Protein AF-A0A0Q0D3S9-F1 (afdb_monomer)

Nearest PDB structures (foldseek):
  1zun-assembly1_B  TM=1.005E+00  e=2.769E-10  Pseudomonas syringae pv. tomato str. DC3000
  4d61-assembly1_i  TM=8.511E-01  e=3.167E-03  Homo sapiens
  9bdp-assembly1_EF1A  TM=8.585E-01  e=7.517E-03  Saccharomyces cerevisiae
  8g5z-assembly1_EF  TM=7.962E-01  e=1.263E-02  Homo sapiens
  5lzx-assembly1_jj  TM=8.619E-01  e=5.985E-02  Homo sapiens

Radius of gyration: 22.18 Å; Cα contacts (8 Å, |Δi|>4): 186; chains: 1; bounding box: 51×44×51 Å

Mean predicted aligned error: 12.97 Å

Structure (mmCIF, N/CA/C/O backbone):
data_AF-A0A0Q0D3S9-F1
#
_entry.id   AF-A0A0Q0D3S9-F1
#
loop_
_atom_site.group_PDB
_atom_site.id
_atom_site.type_symbol
_atom_site.label_atom_id
_atom_site.label_alt_id
_atom_site.label_comp_id
_atom_site.label_asym_id
_atom_site.label_entity_id
_atom_site.label_seq_id
_atom_site.pdbx_PDB_ins_code
_atom_site.Cartn_x
_atom_site.Cartn_y
_atom_site.Cartn_z
_atom_site.occupancy
_atom_site.B_iso_or_equiv
_atom_site.auth_seq_id
_atom_site.auth_comp_id
_atom_site.auth_asym_id
_atom_site.auth_atom_id
_atom_site.pdbx_PDB_model_num
ATOM 1 N N . LYS A 1 1 ? -2.555 -12.631 4.892 1.00 90.19 1 LYS A N 1
ATOM 2 C CA . LYS A 1 1 ? -1.683 -12.422 3.707 1.00 90.19 1 LYS A CA 1
ATOM 3 C C . LYS A 1 1 ? -2.553 -11.840 2.611 1.00 90.19 1 LYS A C 1
ATOM 5 O O . LYS A 1 1 ? -3.673 -12.307 2.469 1.00 90.19 1 LYS A O 1
ATOM 10 N N . TYR A 1 2 ? -2.049 -10.857 1.882 1.00 97.31 2 TYR A N 1
ATOM 11 C CA . TYR A 1 2 ? -2.782 -10.133 0.845 1.00 97.31 2 TYR A CA 1
ATOM 12 C C . TYR A 1 2 ? -1.949 -10.088 -0.428 1.00 97.31 2 TYR A C 1
ATOM 14 O O . TYR A 1 2 ? -0.729 -10.233 -0.356 1.00 97.31 2 TYR A O 1
ATOM 22 N N . ASP A 1 3 ? -2.591 -9.851 -1.563 1.00 97.94 3 ASP A N 1
ATOM 23 C CA . ASP A 1 3 ? -1.885 -9.511 -2.789 1.00 97.94 3 ASP A CA 1
ATOM 24 C C . ASP A 1 3 ? -1.813 -7.989 -2.937 1.00 97.94 3 ASP A C 1
ATOM 26 O O . ASP A 1 3 ? -2.813 -7.282 -2.808 1.00 97.94 3 ASP A O 1
ATOM 30 N N . ILE A 1 4 ? -0.606 -7.471 -3.166 1.00 97.94 4 ILE A N 1
ATOM 31 C CA . ILE A 1 4 ? -0.345 -6.040 -3.316 1.00 97.94 4 ILE A CA 1
ATOM 32 C C . ILE A 1 4 ? -0.121 -5.749 -4.795 1.00 97.94 4 ILE A C 1
ATOM 34 O O . ILE A 1 4 ? 0.838 -6.232 -5.403 1.00 97.94 4 ILE A O 1
ATOM 38 N N . LYS A 1 5 ? -1.006 -4.940 -5.382 1.00 97.69 5 LYS A N 1
ATOM 39 C CA . LYS A 1 5 ? -0.921 -4.541 -6.791 1.00 97.69 5 LYS A CA 1
ATOM 40 C C . LYS A 1 5 ? -0.534 -3.070 -6.899 1.00 97.69 5 LYS A C 1
ATOM 42 O O . LYS A 1 5 ? -1.299 -2.194 -6.499 1.00 97.69 5 LYS A O 1
ATOM 47 N N . ARG A 1 6 ? 0.642 -2.807 -7.472 1.00 96.56 6 ARG A N 1
ATOM 48 C CA . ARG A 1 6 ? 1.228 -1.473 -7.682 1.00 96.56 6 ARG A CA 1
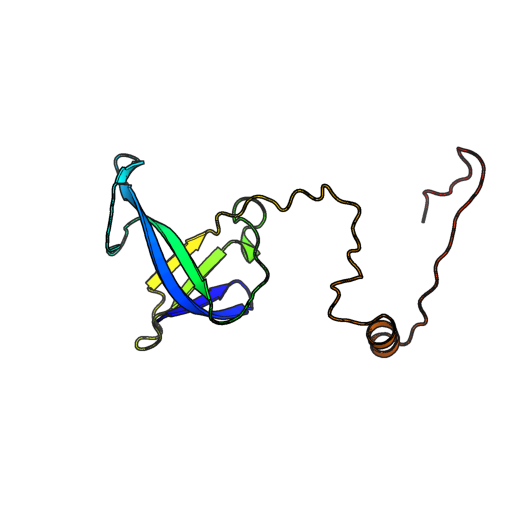ATOM 49 C C . ARG A 1 6 ? 1.528 -1.276 -9.161 1.00 96.56 6 ARG A C 1
ATOM 51 O O . ARG A 1 6 ? 2.446 -1.908 -9.686 1.00 96.56 6 ARG A O 1
ATOM 58 N N . ALA A 1 7 ? 0.821 -0.366 -9.828 1.00 94.12 7 ALA A N 1
ATOM 59 C CA . ALA A 1 7 ? 0.891 -0.191 -11.283 1.00 94.12 7 ALA A CA 1
ATOM 60 C C . ALA A 1 7 ? 0.777 -1.545 -12.026 1.00 94.12 7 ALA A C 1
ATOM 62 O O . ALA A 1 7 ? -0.287 -2.163 -12.018 1.00 94.12 7 ALA A O 1
ATOM 63 N N . THR A 1 8 ? 1.868 -2.031 -12.623 1.00 93.25 8 THR A N 1
ATOM 64 C CA . THR A 1 8 ? 1.952 -3.335 -13.305 1.00 93.25 8 THR A CA 1
ATOM 65 C C . THR A 1 8 ? 2.532 -4.461 -12.442 1.00 93.25 8 THR A C 1
ATOM 67 O O . THR A 1 8 ? 2.497 -5.617 -12.852 1.00 93.25 8 THR A O 1
ATOM 70 N N . SER A 1 9 ? 3.059 -4.161 -11.253 1.00 94.19 9 SER A N 1
ATOM 71 C CA . SER A 1 9 ? 3.623 -5.156 -10.337 1.00 94.19 9 SER A CA 1
ATOM 72 C C . SER A 1 9 ? 2.545 -5.755 -9.441 1.00 94.19 9 SER A C 1
ATOM 74 O O . SER A 1 9 ? 1.691 -5.041 -8.915 1.00 94.19 9 SER A O 1
ATOM 76 N N . TYR A 1 10 ? 2.622 -7.067 -9.243 1.00 96.88 10 TYR A N 1
ATOM 77 C CA . TYR A 1 10 ? 1.711 -7.842 -8.411 1.00 96.88 10 TYR A CA 1
ATOM 78 C C . TYR A 1 10 ? 2.538 -8.753 -7.508 1.00 96.88 10 TYR A C 1
ATOM 80 O O . TYR A 1 10 ? 3.205 -9.659 -8.004 1.00 96.88 10 TYR A O 1
ATOM 88 N N . VAL A 1 11 ? 2.560 -8.467 -6.207 1.00 97.56 11 VAL A N 1
ATOM 89 C CA . VAL A 1 11 ? 3.435 -9.158 -5.253 1.00 97.56 11 VAL A CA 1
ATOM 90 C C . VAL A 1 11 ? 2.659 -9.481 -3.975 1.00 97.56 11 VAL A C 1
ATOM 92 O O . VAL A 1 11 ? 2.053 -8.577 -3.394 1.00 97.56 11 VAL A O 1
ATOM 95 N N . PRO A 1 12 ? 2.675 -10.740 -3.506 1.00 97.69 12 PRO A N 1
ATOM 96 C CA . PRO A 1 12 ? 2.100 -11.091 -2.216 1.00 97.69 12 PRO A CA 1
ATOM 97 C C . PRO A 1 12 ? 2.811 -10.376 -1.064 1.00 97.69 12 PRO A C 1
ATOM 99 O O . PRO A 1 12 ? 4.017 -10.129 -1.101 1.00 97.69 12 PRO A O 1
ATOM 102 N N . GLY A 1 13 ? 2.067 -10.066 -0.010 1.00 96.88 13 GLY A N 1
ATOM 103 C CA . GLY A 1 13 ? 2.601 -9.372 1.151 1.00 96.88 13 GLY A CA 1
ATOM 104 C C . GLY A 1 13 ? 1.698 -9.427 2.378 1.00 96.88 13 GLY A C 1
ATOM 105 O O . GLY A 1 13 ? 0.681 -10.131 2.444 1.00 96.88 13 GLY A O 1
ATOM 106 N N . SER A 1 14 ? 2.093 -8.684 3.400 1.00 96.69 14 SER A N 1
ATOM 107 C CA . SER A 1 14 ? 1.345 -8.528 4.642 1.00 96.69 14 SER A CA 1
ATOM 108 C C . SER A 1 14 ? 1.523 -7.131 5.219 1.00 96.69 14 SER A C 1
ATOM 110 O O . SER A 1 14 ? 2.469 -6.409 4.907 1.00 96.69 14 SER A O 1
ATOM 112 N N . ILE A 1 15 ? 0.598 -6.751 6.095 1.00 95.81 15 ILE A N 1
ATOM 113 C CA . ILE A 1 15 ? 0.757 -5.561 6.922 1.00 95.81 15 ILE A CA 1
ATOM 114 C C . ILE A 1 15 ? 1.551 -5.984 8.154 1.00 95.81 15 ILE A C 1
ATOM 116 O O . ILE A 1 15 ? 1.085 -6.811 8.932 1.00 95.81 15 ILE A O 1
ATOM 120 N N . ALA A 1 16 ? 2.773 -5.474 8.282 1.00 95.00 16 ALA A N 1
ATOM 121 C CA . ALA A 1 16 ? 3.691 -5.839 9.355 1.00 95.00 16 ALA A CA 1
ATOM 122 C C . ALA A 1 16 ? 3.307 -5.171 10.679 1.00 95.00 16 ALA A C 1
ATOM 124 O O . ALA A 1 16 ? 3.371 -5.796 11.733 1.00 95.00 16 ALA A O 1
ATOM 125 N N . SER A 1 17 ? 2.908 -3.900 10.627 1.00 95.62 17 SER A N 1
ATOM 126 C CA . SER A 1 17 ? 2.407 -3.177 11.792 1.00 95.62 17 SER A CA 1
ATOM 127 C C . SER A 1 17 ? 1.585 -1.958 11.389 1.00 95.62 17 SER A C 1
ATOM 129 O O . SER A 1 17 ? 1.764 -1.396 10.304 1.00 95.62 17 SER A O 1
ATOM 131 N N . ILE A 1 18 ? 0.711 -1.524 12.292 1.00 96.88 18 ILE A N 1
ATOM 132 C CA . ILE A 1 18 ? 0.021 -0.237 12.215 1.00 96.88 18 ILE A CA 1
ATOM 133 C C . ILE A 1 18 ? 0.786 0.725 13.124 1.00 96.88 18 ILE A C 1
ATOM 135 O O . ILE A 1 18 ? 1.050 0.415 14.281 1.00 96.88 18 ILE A O 1
ATOM 139 N N . THR A 1 19 ? 1.217 1.857 12.574 1.00 95.75 19 THR A N 1
ATOM 140 C CA . THR A 1 19 ? 1.918 2.908 13.328 1.00 95.75 19 THR A CA 1
ATOM 141 C C . THR A 1 19 ? 0.914 3.724 14.131 1.00 95.75 19 THR A C 1
ATOM 143 O O . THR A 1 19 ? 1.077 3.892 15.332 1.00 95.75 19 THR A O 1
ATOM 146 N N . HIS A 1 20 ? -0.138 4.190 13.461 1.00 96.62 20 HIS A N 1
ATOM 147 C CA . HIS A 1 20 ? -1.282 4.864 14.063 1.00 96.62 20 HIS A CA 1
ATOM 148 C C . HIS A 1 20 ? -2.474 4.785 13.103 1.00 96.62 20 HIS A C 1
ATOM 150 O O . HIS A 1 20 ? -2.308 4.582 11.894 1.00 96.62 20 HIS A O 1
ATOM 156 N N . ARG A 1 21 ? -3.668 4.991 13.644 1.00 97.38 21 ARG A N 1
ATOM 157 C CA . ARG A 1 21 ? -4.892 5.313 12.911 1.00 97.38 21 ARG A CA 1
ATOM 158 C C . ARG A 1 21 ? -5.097 6.825 12.953 1.00 97.38 21 ARG A C 1
ATOM 160 O O . ARG A 1 21 ? -4.746 7.451 13.947 1.00 97.38 21 ARG A O 1
ATOM 167 N N . VAL A 1 22 ? -5.649 7.384 11.887 1.00 96.75 22 VAL A N 1
ATOM 168 C CA . VAL A 1 22 ? -6.038 8.792 11.803 1.00 96.75 22 VAL A CA 1
ATOM 169 C C . VAL A 1 22 ? -7.557 8.858 11.878 1.00 96.75 22 VAL A C 1
ATOM 171 O O . VAL A 1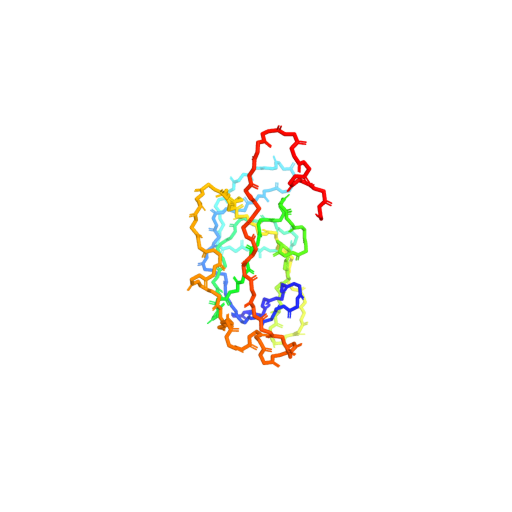 22 ? -8.239 8.206 11.082 1.00 96.75 22 VAL A O 1
ATOM 174 N N . ASP A 1 23 ? -8.091 9.612 12.836 1.00 94.19 23 ASP A N 1
ATOM 175 C CA . ASP A 1 23 ? -9.524 9.893 12.881 1.00 94.19 23 ASP A CA 1
ATOM 176 C C . ASP A 1 23 ? -9.900 10.829 11.725 1.00 94.19 23 ASP A C 1
ATOM 178 O O . ASP A 1 23 ? -9.299 11.883 11.534 1.00 94.19 23 ASP A O 1
ATOM 182 N N . VAL A 1 24 ? -10.885 10.440 10.921 1.00 93.06 24 VAL A N 1
ATOM 183 C CA . VAL A 1 24 ? -11.259 11.185 9.710 1.00 93.06 24 VAL A CA 1
ATOM 184 C C . VAL A 1 24 ? -11.978 12.501 9.999 1.00 93.06 24 VAL A C 1
ATOM 186 O O . VAL A 1 24 ? -11.983 13.385 9.147 1.00 93.06 24 VAL A O 1
ATOM 189 N N . ASN A 1 25 ? -12.579 12.639 11.182 1.00 94.38 25 ASN A N 1
ATOM 190 C CA . ASN A 1 25 ? -13.321 13.830 11.579 1.00 94.38 25 ASN A CA 1
ATOM 191 C C . ASN A 1 25 ? -12.419 14.831 12.301 1.00 94.38 25 ASN A C 1
ATOM 193 O O . ASN A 1 25 ? -12.584 16.035 12.119 1.00 94.38 25 ASN A O 1
ATOM 197 N N . THR A 1 26 ? -11.480 14.344 13.121 1.00 94.81 26 THR A N 1
ATOM 198 C CA . THR A 1 26 ? -10.608 15.207 13.939 1.00 94.81 26 THR A CA 1
ATOM 199 C C . THR A 1 26 ? -9.188 15.347 13.397 1.00 94.81 26 THR A C 1
ATOM 201 O O . THR A 1 26 ? -8.490 16.282 13.778 1.00 94.81 26 THR A O 1
ATOM 204 N N . LEU A 1 27 ? -8.763 14.463 12.486 1.00 93.69 27 LEU A N 1
ATOM 205 C CA . LEU A 1 27 ? -7.390 14.339 11.973 1.00 93.69 27 LEU A CA 1
ATOM 206 C C . LEU A 1 27 ? -6.345 13.971 13.039 1.00 93.69 27 LEU A C 1
ATOM 208 O O . LEU A 1 27 ? -5.144 14.070 12.789 1.00 93.69 27 LEU A O 1
ATOM 212 N N . GLU A 1 28 ? -6.784 13.521 14.214 1.00 95.69 28 GLU A N 1
ATOM 213 C CA . GLU A 1 28 ? -5.893 13.119 15.299 1.00 95.69 28 GLU A CA 1
ATOM 214 C C . GLU A 1 28 ? -5.334 11.707 15.081 1.00 95.69 28 GLU A C 1
ATOM 216 O O . GLU A 1 28 ? -6.019 10.802 14.593 1.00 95.69 28 GLU A O 1
ATOM 221 N N . GLU A 1 29 ? -4.073 11.513 15.474 1.00 96.50 29 GLU A N 1
ATOM 222 C CA . GLU A 1 29 ? -3.410 10.210 15.448 1.00 96.50 29 GLU A CA 1
ATOM 223 C C . GLU A 1 29 ? -3.668 9.445 16.752 1.00 96.50 29 GLU A C 1
ATOM 225 O O . GLU A 1 29 ? -3.486 9.971 17.850 1.00 96.50 29 GLU A O 1
ATOM 230 N N . GLY A 1 30 ? -4.026 8.167 16.638 1.00 94.31 30 GLY A N 1
ATOM 231 C CA . GLY A 1 30 ? -4.214 7.277 17.781 1.00 94.31 30 GLY A CA 1
ATOM 232 C C . GLY A 1 30 ? -3.604 5.891 17.561 1.00 94.31 30 GLY A C 1
ATOM 233 O O . GLY A 1 30 ? -3.488 5.433 16.419 1.00 94.31 30 GLY A O 1
ATOM 234 N N . PRO A 1 31 ? -3.214 5.181 18.635 1.00 95.62 31 PRO A N 1
ATOM 235 C CA . PRO A 1 31 ? -2.753 3.804 18.521 1.00 95.62 31 PRO A CA 1
ATOM 236 C C . PRO A 1 31 ? -3.890 2.904 18.022 1.00 95.62 31 PRO A C 1
ATOM 238 O O . PRO A 1 31 ? -5.046 3.063 18.412 1.00 95.62 31 PRO A O 1
ATOM 241 N N . ALA A 1 32 ? -3.560 1.936 17.169 1.00 93.38 32 ALA A N 1
ATOM 242 C CA . ALA A 1 32 ? -4.525 0.972 16.658 1.00 93.38 32 ALA A CA 1
ATOM 243 C C . ALA A 1 32 ? -3.861 -0.378 16.377 1.00 93.38 32 ALA A C 1
ATOM 245 O O . ALA A 1 32 ? -2.734 -0.441 15.887 1.00 93.38 32 ALA A O 1
ATOM 246 N N . SER A 1 33 ? -4.581 -1.458 16.673 1.00 92.19 33 SER A N 1
ATOM 247 C CA . SER A 1 33 ? -4.189 -2.838 16.359 1.00 92.19 33 SER A CA 1
ATOM 248 C C . SER A 1 33 ? -4.902 -3.395 15.123 1.00 92.19 33 SER A C 1
ATOM 250 O O . SER A 1 33 ? -4.498 -4.430 14.597 1.00 92.19 33 SER A O 1
ATOM 252 N N . SER A 1 34 ? -5.939 -2.709 14.635 1.00 92.62 34 SER A N 1
ATOM 253 C CA . SER A 1 34 ? -6.673 -3.046 13.413 1.00 92.62 34 SER A CA 1
ATOM 254 C C . SER A 1 34 ? -7.191 -1.776 12.735 1.00 92.62 34 SER A C 1
ATOM 256 O O . SER A 1 34 ? -7.272 -0.734 13.385 1.00 92.62 34 SER A O 1
ATOM 258 N N . LEU A 1 35 ? -7.517 -1.875 11.445 1.00 94.75 35 LEU A N 1
ATOM 259 C CA . LEU A 1 35 ? -8.243 -0.847 10.699 1.00 94.75 35 LEU A CA 1
ATOM 260 C C . LEU A 1 35 ? -9.556 -1.446 10.189 1.00 94.75 35 LEU A C 1
ATOM 262 O O . LEU A 1 35 ? -9.548 -2.516 9.577 1.00 94.75 35 LEU A O 1
ATOM 266 N N . GLN A 1 36 ? -10.662 -0.767 10.466 1.00 93.94 36 GLN A N 1
ATOM 267 C CA . GLN A 1 36 ? -12.007 -1.113 10.018 1.00 93.94 36 GLN A CA 1
ATOM 268 C C . GLN A 1 36 ? -12.328 -0.456 8.670 1.00 93.94 36 GLN A C 1
ATOM 270 O O . GLN A 1 36 ? -11.552 0.33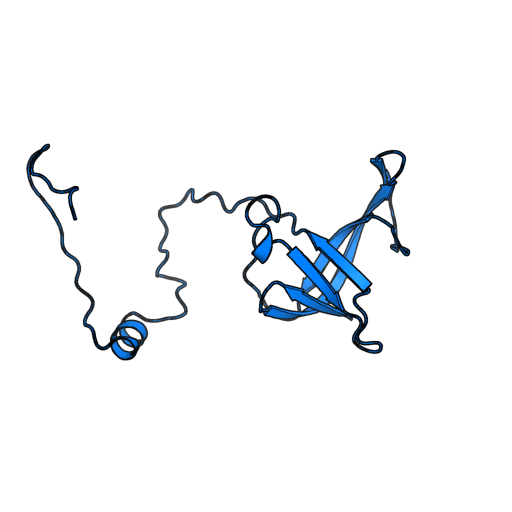2 8.121 1.00 93.94 36 GLN A O 1
ATOM 275 N N . LEU A 1 37 ? -13.500 -0.785 8.121 1.00 91.06 37 LEU A N 1
ATOM 276 C CA . LEU A 1 37 ? -13.990 -0.169 6.893 1.00 91.06 37 LEU A CA 1
ATOM 277 C C . LEU A 1 37 ? -14.027 1.361 7.036 1.00 91.06 37 LEU A C 1
ATOM 279 O O . LEU A 1 37 ? -14.549 1.883 8.018 1.00 91.06 37 LEU A O 1
ATOM 283 N N . ASN A 1 38 ? -13.514 2.058 6.021 1.00 91.75 38 ASN A N 1
ATOM 284 C CA . ASN A 1 38 ? -13.396 3.521 5.961 1.00 91.75 38 ASN A CA 1
ATOM 285 C C . ASN A 1 38 ? -12.424 4.154 6.973 1.00 91.75 38 ASN A C 1
ATOM 287 O O . ASN A 1 38 ? -12.383 5.378 7.076 1.00 91.75 38 ASN A O 1
ATOM 291 N N . GLU A 1 39 ? -11.615 3.369 7.688 1.00 94.88 39 GLU A N 1
ATOM 292 C CA . GLU A 1 39 ? -10.554 3.924 8.527 1.00 94.88 39 GLU A CA 1
ATOM 293 C C . GLU A 1 39 ? -9.278 4.189 7.727 1.00 94.88 39 GLU A C 1
ATOM 295 O O . GLU A 1 39 ? -8.914 3.453 6.807 1.00 94.88 39 GLU A O 1
ATOM 300 N N . ILE A 1 40 ? -8.566 5.246 8.114 1.00 96.62 40 ILE A N 1
ATOM 301 C CA . ILE A 1 40 ? -7.275 5.614 7.540 1.00 96.62 40 ILE A CA 1
ATOM 302 C C . ILE A 1 40 ? -6.204 5.376 8.600 1.00 96.62 40 ILE A C 1
ATOM 304 O O . ILE A 1 40 ? -6.391 5.663 9.779 1.00 96.62 40 ILE A O 1
ATOM 308 N N . GLY A 1 41 ? -5.052 4.852 8.194 1.00 96.69 41 GLY A N 1
ATOM 309 C CA . GLY A 1 41 ? -3.937 4.659 9.107 1.00 96.69 41 GLY A CA 1
ATOM 310 C C . GLY A 1 41 ? -2.607 4.556 8.389 1.00 96.69 41 GLY A C 1
ATOM 311 O O . GLY A 1 41 ? -2.527 4.205 7.209 1.00 96.69 41 GLY A O 1
ATOM 312 N N . ARG A 1 42 ? -1.539 4.853 9.125 1.00 97.06 42 ARG A N 1
ATOM 313 C CA . ARG A 1 42 ? -0.172 4.676 8.654 1.00 97.06 42 ARG A CA 1
ATOM 314 C C . ARG A 1 42 ? 0.295 3.279 9.012 1.00 97.06 42 ARG A C 1
ATOM 316 O O . ARG A 1 42 ? 0.328 2.910 10.184 1.00 97.06 42 ARG A O 1
ATOM 323 N N . VAL A 1 43 ? 0.712 2.513 8.012 1.00 96.94 43 VAL A N 1
ATOM 324 C CA . VAL A 1 43 ? 1.103 1.111 8.188 1.00 96.94 43 VAL A CA 1
ATOM 325 C C . VAL A 1 43 ? 2.483 0.829 7.608 1.00 96.94 43 VAL A C 1
ATOM 327 O O . VAL A 1 43 ? 2.952 1.526 6.708 1.00 96.94 43 VAL A O 1
ATOM 330 N N . LYS A 1 44 ? 3.134 -0.219 8.114 1.00 95.75 44 LYS A N 1
ATOM 331 C CA . LYS A 1 44 ? 4.297 -0.836 7.474 1.00 95.75 44 LYS A CA 1
ATOM 332 C C . LYS A 1 44 ? 3.831 -2.038 6.668 1.00 95.75 44 LYS A C 1
ATOM 334 O O . LYS A 1 44 ? 3.194 -2.936 7.213 1.00 95.75 44 LYS A O 1
ATOM 339 N N . VAL A 1 45 ? 4.171 -2.060 5.386 1.00 95.75 45 VAL A N 1
ATOM 340 C CA . VAL A 1 45 ? 3.872 -3.173 4.478 1.00 95.75 45 VAL A CA 1
ATOM 341 C C . VAL A 1 45 ? 5.144 -3.988 4.275 1.00 95.75 45 VAL A C 1
ATOM 343 O O . VAL A 1 45 ? 6.211 -3.417 4.061 1.00 95.75 45 VAL A O 1
ATOM 346 N N . SER A 1 46 ? 5.023 -5.309 4.348 1.00 96.06 46 SER A N 1
ATOM 347 C CA . SER A 1 46 ? 6.072 -6.257 3.982 1.00 96.06 46 SER A CA 1
ATOM 348 C C . SER A 1 46 ? 5.672 -6.973 2.698 1.00 96.06 46 SER A C 1
ATOM 350 O O . SER A 1 46 ? 4.522 -7.398 2.565 1.00 96.06 46 SER A O 1
ATOM 352 N N . LEU A 1 47 ? 6.607 -7.099 1.761 1.00 96.69 47 LEU A N 1
ATOM 353 C CA . LEU A 1 47 ? 6.404 -7.754 0.471 1.00 96.69 47 LEU A CA 1
ATOM 354 C C . LEU A 1 47 ? 7.310 -8.977 0.368 1.00 96.69 47 LEU A C 1
ATOM 356 O O . LEU A 1 47 ? 8.439 -8.956 0.854 1.00 96.69 47 LEU A O 1
ATOM 360 N N . ASP A 1 48 ? 6.826 -10.015 -0.304 1.00 96.00 48 ASP A N 1
ATOM 361 C CA . ASP A 1 48 ? 7.556 -11.277 -0.459 1.00 96.00 48 ASP A CA 1
ATOM 362 C C . ASP A 1 48 ? 8.681 -11.186 -1.504 1.00 96.00 48 ASP A C 1
ATOM 364 O O . ASP A 1 48 ? 9.573 -12.030 -1.534 1.00 96.00 48 ASP A O 1
ATOM 368 N N . ALA A 1 49 ? 8.651 -10.155 -2.352 1.00 92.25 49 ALA A N 1
ATOM 369 C CA . ALA A 1 49 ? 9.682 -9.855 -3.336 1.00 92.25 49 ALA A CA 1
ATOM 370 C C . ALA A 1 49 ? 9.949 -8.340 -3.398 1.00 92.25 49 ALA A C 1
ATOM 372 O O . ALA A 1 49 ? 9.025 -7.542 -3.192 1.00 92.25 49 ALA A O 1
ATOM 373 N N . PRO A 1 50 ? 11.192 -7.921 -3.697 1.00 90.62 50 PRO A N 1
ATOM 374 C CA . PRO A 1 50 ? 11.524 -6.511 -3.839 1.00 90.62 50 PRO A CA 1
ATOM 375 C C . PRO A 1 50 ? 10.835 -5.904 -5.066 1.00 90.62 50 PRO A C 1
ATOM 377 O O . PRO A 1 50 ? 10.778 -6.512 -6.136 1.00 90.62 50 PRO A O 1
ATOM 380 N N . ILE A 1 51 ? 10.351 -4.670 -4.922 1.00 90.69 51 ILE A N 1
ATOM 381 C CA . ILE A 1 51 ? 9.799 -3.874 -6.021 1.00 90.69 51 ILE A CA 1
ATOM 382 C C . ILE A 1 51 ? 10.364 -2.454 -5.972 1.00 90.69 51 ILE A C 1
A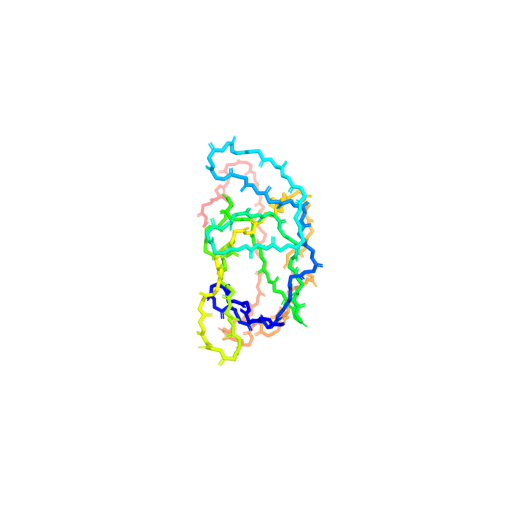TOM 384 O O . ILE A 1 51 ? 10.580 -1.907 -4.892 1.00 90.69 51 ILE A O 1
ATOM 388 N N . ALA A 1 52 ? 10.544 -1.828 -7.136 1.00 90.38 52 ALA A N 1
ATOM 389 C CA . ALA A 1 52 ? 10.783 -0.388 -7.202 1.00 90.38 52 ALA A CA 1
ATOM 390 C C . ALA A 1 52 ? 9.563 0.370 -6.648 1.00 90.38 52 ALA A C 1
ATOM 392 O O . ALA A 1 52 ? 8.418 -0.026 -6.897 1.00 90.38 52 ALA A O 1
ATOM 393 N N . LEU A 1 53 ? 9.792 1.442 -5.897 1.00 89.69 53 LEU A N 1
ATOM 394 C CA . LEU A 1 53 ? 8.733 2.255 -5.309 1.00 89.69 53 LEU A CA 1
ATOM 395 C C . LEU A 1 53 ? 9.138 3.721 -5.276 1.00 89.69 53 LEU A C 1
ATOM 397 O O . LEU A 1 53 ? 10.312 4.041 -5.108 1.00 89.69 53 LEU A O 1
ATOM 401 N N . ASP A 1 54 ? 8.134 4.580 -5.374 1.00 92.12 54 ASP A N 1
ATOM 402 C CA . ASP A 1 54 ? 8.258 6.020 -5.205 1.00 92.12 54 ASP A CA 1
ATOM 403 C C . ASP A 1 54 ? 7.301 6.478 -4.105 1.00 92.12 54 ASP A C 1
ATOM 405 O O . ASP A 1 54 ? 6.301 5.818 -3.812 1.00 92.12 54 ASP A O 1
ATOM 409 N N . GLY A 1 55 ? 7.578 7.634 -3.505 1.00 95.06 55 GLY A N 1
ATOM 410 C CA . GLY A 1 55 ? 6.586 8.303 -2.671 1.00 95.06 55 GLY A CA 1
ATOM 411 C C . GLY A 1 55 ? 5.413 8.770 -3.534 1.00 95.06 55 GLY A C 1
ATOM 412 O O . GLY A 1 55 ? 5.626 9.331 -4.607 1.00 95.06 55 GLY A O 1
ATOM 413 N N . TYR A 1 56 ? 4.178 8.595 -3.064 1.00 95.69 56 TYR A N 1
ATOM 414 C CA . TYR A 1 56 ? 2.974 9.025 -3.790 1.00 95.69 56 TYR A CA 1
ATOM 415 C C . TYR A 1 56 ? 2.975 10.526 -4.113 1.00 95.69 56 TYR A C 1
ATOM 417 O O . TYR A 1 56 ? 2.503 10.942 -5.170 1.00 95.69 56 TYR A O 1
ATOM 425 N N . SER A 1 57 ? 3.553 11.339 -3.224 1.00 93.75 57 SER A N 1
ATOM 426 C CA . SER A 1 57 ? 3.743 12.775 -3.444 1.00 93.75 57 SER A CA 1
ATOM 427 C C . SER A 1 57 ? 4.697 13.088 -4.602 1.00 93.75 57 SER A C 1
ATOM 429 O O . SER A 1 57 ? 4.562 14.142 -5.216 1.00 93.75 57 SER A O 1
ATOM 431 N N . SER A 1 58 ? 5.638 12.191 -4.911 1.00 91.94 58 SER A N 1
ATOM 432 C CA . SER A 1 58 ? 6.595 12.328 -6.015 1.00 91.94 58 SER A CA 1
ATOM 433 C C . SER A 1 58 ? 6.064 11.729 -7.318 1.00 91.94 58 SER A C 1
ATOM 435 O O . SER A 1 58 ? 6.194 12.347 -8.370 1.00 91.94 58 SER A O 1
ATOM 437 N N . ASN A 1 59 ? 5.444 10.546 -7.266 1.00 93.50 59 ASN A N 1
ATOM 438 C CA . ASN A 1 59 ? 4.833 9.902 -8.424 1.00 93.50 59 ASN A CA 1
ATOM 439 C C . ASN A 1 59 ? 3.536 9.191 -8.023 1.00 93.50 59 ASN A C 1
ATOM 441 O O . ASN A 1 59 ? 3.542 8.199 -7.294 1.00 93.50 59 ASN A O 1
ATOM 445 N N . ARG A 1 60 ? 2.407 9.681 -8.546 1.00 94.44 60 ARG A N 1
ATOM 446 C CA . ARG A 1 60 ? 1.079 9.141 -8.219 1.00 94.44 60 ARG A CA 1
ATOM 447 C C . ARG A 1 60 ? 0.870 7.711 -8.714 1.00 94.44 60 ARG A C 1
ATOM 449 O O . ARG A 1 60 ? 0.129 6.966 -8.085 1.00 94.44 60 ARG A O 1
ATOM 456 N N . THR A 1 61 ? 1.503 7.320 -9.818 1.00 93.06 61 THR A N 1
ATOM 457 C CA . THR A 1 61 ? 1.309 5.996 -10.426 1.00 93.06 61 THR A CA 1
ATOM 458 C C . THR A 1 61 ? 2.096 4.926 -9.679 1.00 93.06 61 THR A C 1
ATOM 460 O O . THR A 1 61 ? 1.547 3.890 -9.313 1.00 93.06 61 THR A O 1
ATOM 463 N N . THR A 1 62 ? 3.386 5.159 -9.441 1.00 94.06 62 THR A N 1
ATOM 464 C CA . THR A 1 62 ? 4.273 4.189 -8.778 1.00 94.06 62 THR A CA 1
ATOM 465 C C . THR A 1 62 ? 4.247 4.290 -7.253 1.00 94.06 62 THR A C 1
ATOM 467 O O . THR A 1 62 ? 4.674 3.356 -6.575 1.00 94.06 62 THR A O 1
ATOM 470 N N . GLY A 1 63 ? 3.693 5.374 -6.707 1.00 95.88 63 GLY A N 1
ATOM 471 C CA . GLY A 1 63 ? 3.441 5.535 -5.280 1.00 95.88 63 GLY A CA 1
ATOM 472 C C . GLY A 1 63 ? 2.043 5.114 -4.821 1.00 95.88 63 GLY A C 1
ATOM 473 O O . GLY A 1 63 ? 1.759 5.218 -3.632 1.00 95.88 63 GLY A O 1
ATOM 474 N N . ALA A 1 64 ? 1.162 4.654 -5.714 1.00 97.44 64 ALA A N 1
ATOM 475 C CA . ALA A 1 64 ? -0.160 4.132 -5.358 1.00 97.44 64 ALA A CA 1
ATOM 476 C C . ALA A 1 64 ? -0.226 2.611 -5.502 1.00 97.44 64 ALA A C 1
ATOM 478 O O . ALA A 1 64 ? 0.329 2.031 -6.437 1.00 97.44 64 ALA A O 1
ATOM 479 N N . PHE A 1 65 ? -0.959 1.956 -4.608 1.00 97.81 65 PHE A N 1
ATOM 480 C CA . PHE A 1 65 ? -1.237 0.527 -4.700 1.00 97.81 65 PHE A CA 1
ATOM 481 C C . PHE A 1 65 ? -2.618 0.191 -4.144 1.00 97.81 65 PHE A C 1
ATOM 483 O O . PHE A 1 65 ? -3.225 0.975 -3.416 1.00 97.81 65 PHE A O 1
ATOM 490 N N . ILE A 1 66 ? -3.095 -1.005 -4.469 1.00 97.81 66 ILE A N 1
ATOM 491 C CA . ILE A 1 66 ? -4.273 -1.604 -3.843 1.00 97.81 66 ILE A CA 1
ATOM 492 C C . ILE A 1 66 ? -3.889 -2.890 -3.119 1.00 97.81 66 ILE A C 1
ATOM 494 O O . ILE A 1 66 ? -2.934 -3.575 -3.499 1.00 97.81 66 ILE A O 1
ATOM 498 N N . VAL A 1 67 ? -4.651 -3.206 -2.079 1.00 97.75 67 VAL A N 1
ATOM 499 C CA . VAL A 1 67 ? -4.558 -4.454 -1.323 1.00 97.75 67 VAL A CA 1
ATOM 500 C C . VAL A 1 67 ? -5.737 -5.325 -1.723 1.00 97.75 67 VAL A C 1
ATOM 502 O O . VAL A 1 67 ? -6.886 -4.889 -1.645 1.00 97.75 67 VAL A O 1
ATOM 505 N N . ILE A 1 68 ? -5.447 -6.543 -2.159 1.00 98.06 68 ILE A N 1
ATOM 506 C CA . ILE A 1 68 ? -6.430 -7.504 -2.644 1.00 98.06 68 ILE A CA 1
ATOM 507 C C . ILE A 1 68 ? -6.447 -8.690 -1.684 1.00 98.06 68 ILE A C 1
ATOM 509 O O . ILE A 1 68 ? -5.407 -9.272 -1.361 1.00 98.06 68 ILE A O 1
ATOM 513 N N . ASP A 1 69 ? -7.635 -9.040 -1.209 1.00 96.62 69 ASP A N 1
ATOM 514 C CA . ASP A 1 69 ? -7.839 -10.256 -0.437 1.00 96.62 69 ASP A CA 1
ATOM 515 C C . ASP A 1 69 ? -7.817 -11.476 -1.365 1.00 96.62 69 ASP A C 1
ATOM 517 O O . ASP A 1 69 ? -8.508 -11.522 -2.382 1.00 96.62 69 ASP A O 1
ATOM 521 N N . ARG A 1 70 ? -6.999 -12.472 -1.017 1.00 94.44 70 ARG A N 1
ATOM 522 C CA . ARG A 1 70 ? -6.709 -13.618 -1.895 1.00 94.44 70 ARG A CA 1
ATOM 523 C C . ARG A 1 70 ? -7.821 -14.663 -1.933 1.00 94.44 70 ARG A C 1
ATOM 525 O O . ARG A 1 70 ? -7.807 -15.522 -2.806 1.00 94.44 70 ARG A O 1
ATOM 532 N N . LEU A 1 71 ? -8.734 -14.642 -0.962 1.00 95.69 71 LEU A N 1
ATOM 533 C CA . LEU A 1 71 ? -9.832 -15.605 -0.873 1.00 95.69 71 LEU A CA 1
ATOM 534 C C . LEU A 1 71 ? -11.064 -15.082 -1.609 1.00 95.69 71 LEU A C 1
ATOM 536 O O . LEU A 1 71 ? -11.740 -15.828 -2.310 1.00 95.69 71 LEU A O 1
ATOM 540 N N . THR A 1 72 ? -11.336 -13.789 -1.463 1.00 96.38 72 THR A N 1
ATOM 541 C CA . THR A 1 72 ? -12.517 -13.129 -2.033 1.00 96.38 72 THR A CA 1
ATOM 542 C C . THR A 1 72 ? -12.241 -12.449 -3.372 1.00 96.38 72 THR A C 1
ATOM 544 O O . THR A 1 72 ? -13.183 -12.105 -4.081 1.00 96.38 72 THR A O 1
ATOM 547 N N . ASN A 1 73 ? -10.968 -12.240 -3.728 1.00 94.81 73 ASN A N 1
ATOM 548 C CA . ASN A 1 73 ? -10.519 -11.403 -4.849 1.00 94.81 73 ASN A CA 1
ATOM 549 C C . ASN A 1 73 ? -10.994 -9.940 -4.765 1.00 94.81 73 ASN A C 1
ATOM 551 O O . ASN A 1 73 ? -10.943 -9.205 -5.752 1.00 94.81 73 ASN A O 1
ATOM 555 N N . GLY A 1 74 ? -11.455 -9.506 -3.589 1.00 96.25 74 GLY A N 1
ATOM 556 C CA . GLY A 1 74 ? -11.924 -8.150 -3.352 1.00 96.25 74 GLY A CA 1
ATOM 557 C C . GLY A 1 74 ? -10.775 -7.180 -3.095 1.00 96.25 74 GLY A C 1
ATOM 558 O O . GLY A 1 74 ? -9.804 -7.510 -2.410 1.00 96.25 74 GLY A O 1
ATOM 559 N N . THR A 1 75 ? -10.905 -5.952 -3.595 1.00 96.38 75 THR A N 1
ATOM 560 C CA . THR A 1 75 ? -10.047 -4.837 -3.179 1.00 96.38 75 THR A CA 1
ATOM 561 C C . THR A 1 75 ? -10.467 -4.390 -1.782 1.00 96.38 75 THR A C 1
ATOM 563 O O . THR A 1 75 ? -11.549 -3.834 -1.615 1.00 96.38 75 THR A O 1
ATOM 566 N N . VAL A 1 76 ? -9.615 -4.630 -0.786 1.00 96.38 76 VAL A N 1
ATOM 567 C CA . VAL A 1 76 ? -9.914 -4.350 0.630 1.00 96.38 76 VAL A CA 1
ATOM 568 C 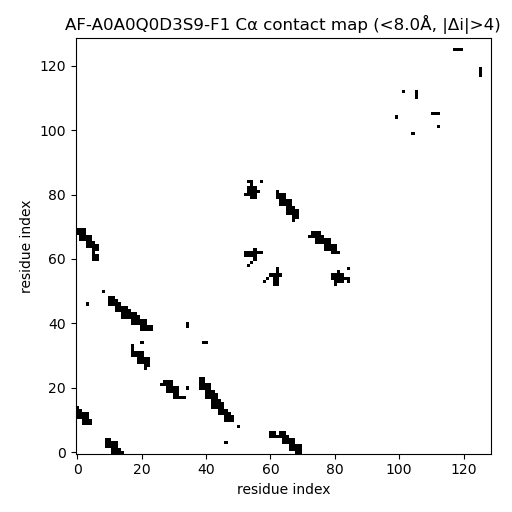C . VAL A 1 76 ? -9.321 -3.036 1.127 1.00 96.38 76 VAL A C 1
ATOM 570 O O . VAL A 1 76 ? -9.777 -2.505 2.134 1.00 96.38 76 VAL A O 1
ATOM 573 N N . ALA A 1 77 ? -8.317 -2.492 0.434 1.00 97.06 77 ALA A N 1
ATOM 574 C CA . ALA A 1 77 ? -7.747 -1.188 0.756 1.00 97.06 77 ALA A CA 1
ATOM 575 C C . ALA A 1 77 ? -7.071 -0.536 -0.457 1.00 97.06 77 ALA A C 1
ATOM 577 O O . ALA A 1 77 ? -6.626 -1.213 -1.388 1.00 97.06 77 ALA A O 1
ATOM 578 N N . ALA A 1 78 ? -6.933 0.786 -0.394 1.00 97.12 78 ALA A N 1
ATOM 579 C CA . ALA A 1 78 ? -6.070 1.577 -1.262 1.00 97.12 78 ALA A CA 1
ATOM 580 C C . ALA A 1 78 ? -4.954 2.205 -0.419 1.00 97.12 78 ALA A C 1
ATOM 582 O O . ALA A 1 78 ? -5.178 2.594 0.727 1.00 97.12 78 ALA A O 1
ATOM 583 N N . GLY A 1 79 ? -3.749 2.285 -0.974 1.00 97.00 79 GLY A N 1
ATOM 584 C CA . GLY A 1 79 ? -2.563 2.735 -0.262 1.00 97.00 79 GLY A CA 1
ATOM 585 C C . GLY A 1 79 ? -1.761 3.765 -1.044 1.00 97.00 79 GLY A C 1
ATOM 586 O O . GLY A 1 79 ? -1.607 3.671 -2.262 1.00 97.00 79 GLY A O 1
ATOM 587 N N . MET A 1 80 ? -1.216 4.730 -0.306 1.00 97.94 80 MET A N 1
ATOM 588 C CA . MET A 1 80 ? -0.269 5.729 -0.796 1.00 97.94 80 MET A CA 1
ATOM 589 C C . MET A 1 80 ? 1.068 5.515 -0.088 1.00 97.94 80 MET A C 1
ATOM 591 O O . MET A 1 80 ? 1.140 5.495 1.141 1.00 97.94 80 MET A O 1
ATOM 595 N N . ILE A 1 81 ? 2.132 5.332 -0.861 1.00 96.69 81 ILE A N 1
ATOM 596 C CA . ILE A 1 81 ? 3.469 5.063 -0.339 1.00 96.69 81 ILE A CA 1
ATOM 597 C C . ILE A 1 81 ? 4.063 6.362 0.201 1.00 96.69 81 ILE A C 1
ATOM 599 O O . ILE A 1 81 ? 4.157 7.369 -0.501 1.00 96.69 81 ILE A O 1
ATOM 603 N N . ILE A 1 82 ? 4.512 6.320 1.454 1.00 95.19 82 ILE A N 1
ATOM 604 C CA . ILE A 1 82 ? 5.280 7.394 2.080 1.00 95.19 82 ILE A CA 1
ATOM 605 C C . ILE A 1 82 ? 6.751 6.988 2.019 1.00 95.19 82 ILE A C 1
ATOM 607 O O . ILE A 1 82 ? 7.241 6.261 2.882 1.00 95.19 82 ILE A O 1
ATOM 611 N N . ALA A 1 83 ? 7.451 7.460 0.993 1.00 85.44 83 ALA A N 1
ATOM 612 C CA . ALA A 1 83 ? 8.896 7.333 0.873 1.00 85.44 83 ALA A CA 1
ATOM 613 C C . ALA A 1 83 ? 9.515 8.729 0.833 1.00 85.44 83 ALA A C 1
ATOM 615 O O . ALA A 1 83 ? 8.927 9.662 0.281 1.00 85.44 83 ALA A O 1
ATOM 616 N N . LYS A 1 84 ? 10.704 8.877 1.424 1.00 72.75 84 LYS A N 1
ATOM 617 C CA . LYS A 1 84 ? 11.506 10.072 1.158 1.00 72.75 84 LYS A CA 1
ATOM 618 C C . LYS A 1 84 ? 11.832 10.064 -0.338 1.00 72.75 84 LYS A C 1
ATOM 620 O O . LYS A 1 84 ? 12.164 8.988 -0.841 1.00 72.75 84 LYS A O 1
ATOM 625 N N . PRO A 1 85 ? 11.744 11.208 -1.042 1.00 56.84 85 PRO A N 1
ATOM 626 C CA . PRO A 1 85 ? 12.294 11.282 -2.383 1.00 56.84 85 PRO A CA 1
ATOM 627 C C . PRO A 1 85 ? 13.737 10.800 -2.290 1.00 56.84 85 PRO A C 1
ATOM 629 O O . PRO A 1 85 ? 14.465 11.187 -1.369 1.00 56.84 85 PRO A O 1
ATOM 632 N N . VAL A 1 86 ? 14.124 9.897 -3.186 1.00 56.22 86 VAL A N 1
ATOM 633 C CA . VAL A 1 86 ? 15.525 9.519 -3.324 1.00 56.22 86 VAL A CA 1
ATOM 634 C C . VAL A 1 86 ? 16.207 10.778 -3.844 1.00 56.22 86 VAL A C 1
ATOM 636 O O . VAL A 1 86 ? 16.202 11.047 -5.041 1.00 56.22 86 VAL A O 1
ATOM 639 N N . SER A 1 87 ? 16.666 11.643 -2.936 1.00 50.12 87 SER A N 1
ATOM 640 C CA . SER A 1 87 ? 17.440 12.819 -3.300 1.00 50.12 87 SER A CA 1
ATOM 641 C C . SER A 1 87 ? 18.624 12.294 -4.095 1.00 50.12 87 SER A C 1
ATOM 643 O O . SER A 1 87 ? 19.457 11.581 -3.539 1.00 50.12 87 SER A O 1
ATOM 645 N N . GLY A 1 88 ? 18.671 12.601 -5.392 1.00 46.34 88 GLY A N 1
ATOM 646 C CA . GLY A 1 88 ? 19.768 12.269 -6.304 1.00 46.34 88 GLY A CA 1
ATOM 647 C C . GLY A 1 88 ? 21.052 13.031 -5.966 1.00 46.34 88 GLY A C 1
ATOM 648 O O . GLY A 1 88 ? 21.647 13.671 -6.824 1.00 46.34 88 GLY A O 1
ATOM 649 N N . GLY A 1 89 ? 21.450 13.020 -4.696 1.00 42.78 89 GLY A N 1
ATOM 650 C CA . GLY A 1 89 ? 22.682 13.581 -4.168 1.00 42.78 89 GLY A CA 1
ATOM 651 C C . GLY A 1 89 ? 23.737 12.491 -4.096 1.00 42.78 89 GLY A C 1
ATOM 652 O O . GLY A 1 89 ? 24.027 11.970 -3.025 1.00 42.78 89 GLY A O 1
ATOM 653 N N . GLY A 1 90 ? 24.274 12.126 -5.252 1.00 37.53 90 GLY A N 1
ATOM 654 C CA . GLY A 1 90 ? 25.368 11.177 -5.362 1.00 37.53 90 GLY A CA 1
ATOM 655 C C . GLY A 1 90 ? 25.592 10.818 -6.817 1.00 37.53 90 GLY A C 1
ATOM 656 O O . GLY A 1 90 ? 24.799 10.097 -7.409 1.00 37.53 90 GLY A O 1
ATOM 657 N N . SER A 1 91 ? 26.680 11.326 -7.386 1.00 48.72 91 SER A N 1
ATOM 658 C CA . SER A 1 91 ? 27.231 10.922 -8.679 1.00 48.72 91 SER A CA 1
ATOM 659 C C . SER A 1 91 ? 27.732 9.468 -8.629 1.00 48.72 91 SER A C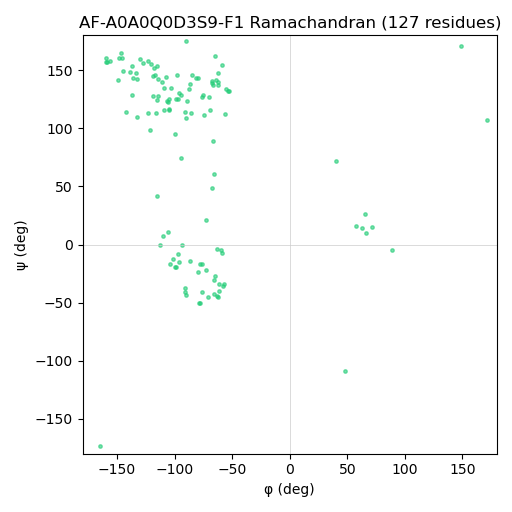 1
ATOM 661 O O . SER A 1 91 ? 28.916 9.207 -8.820 1.00 48.72 91 SER A O 1
ATOM 663 N N . HIS A 1 92 ? 26.847 8.514 -8.342 1.00 46.03 92 HIS A N 1
ATOM 664 C CA . HIS A 1 92 ? 27.175 7.100 -8.227 1.00 46.03 92 HIS A CA 1
ATOM 665 C C . HIS A 1 92 ? 26.346 6.297 -9.227 1.00 46.03 92 HIS A C 1
ATOM 667 O O . HIS A 1 92 ? 25.171 6.012 -9.028 1.00 46.03 92 HIS A O 1
ATOM 673 N N . HIS A 1 93 ? 27.005 5.990 -10.342 1.00 47.25 93 HIS A N 1
ATOM 674 C CA . HIS A 1 93 ? 26.846 4.769 -11.125 1.00 47.25 93 HIS A CA 1
ATOM 675 C C . HIS A 1 93 ? 25.413 4.242 -11.297 1.00 47.25 93 HIS A C 1
ATOM 677 O O . HIS A 1 93 ? 25.078 3.149 -10.848 1.00 47.25 93 HIS A O 1
ATOM 683 N N . HIS A 1 94 ? 24.596 4.931 -12.101 1.00 49.09 94 HIS A N 1
ATOM 684 C CA . HIS A 1 94 ? 23.334 4.363 -12.604 1.00 49.09 94 HIS A CA 1
ATOM 685 C C . HIS A 1 94 ? 23.536 3.064 -13.430 1.00 49.09 94 HIS A C 1
ATOM 687 O O . HIS A 1 94 ? 22.562 2.407 -13.798 1.00 49.09 94 HIS A O 1
ATOM 693 N N . GLY A 1 95 ? 24.793 2.698 -13.725 1.00 52.06 95 GLY A N 1
ATOM 694 C CA . GLY A 1 95 ? 25.190 1.490 -14.447 1.00 52.06 95 GLY A CA 1
ATOM 695 C C . GLY A 1 95 ? 25.670 0.311 -13.591 1.00 52.06 95 GLY A C 1
ATOM 696 O O . GLY A 1 95 ? 25.644 -0.802 -14.096 1.00 52.06 95 GLY A O 1
ATOM 697 N N . GLU A 1 96 ? 26.076 0.495 -12.328 1.00 53.06 96 GLU A N 1
ATOM 698 C CA . GLU A 1 96 ? 26.684 -0.604 -11.540 1.00 53.06 96 GLU A CA 1
ATOM 699 C C . GLU A 1 96 ? 25.637 -1.578 -10.969 1.00 53.06 96 GLU A C 1
ATOM 701 O O . GLU A 1 96 ? 25.918 -2.753 -10.764 1.00 53.06 96 GLU A O 1
ATOM 706 N N . LEU A 1 97 ? 24.392 -1.114 -10.807 1.00 54.78 97 LEU A N 1
ATOM 707 C CA . LEU A 1 97 ? 23.234 -1.930 -10.409 1.00 54.78 97 LEU A CA 1
ATOM 708 C C . LEU A 1 97 ? 22.268 -2.212 -11.571 1.00 54.78 97 LEU A C 1
ATOM 710 O O . 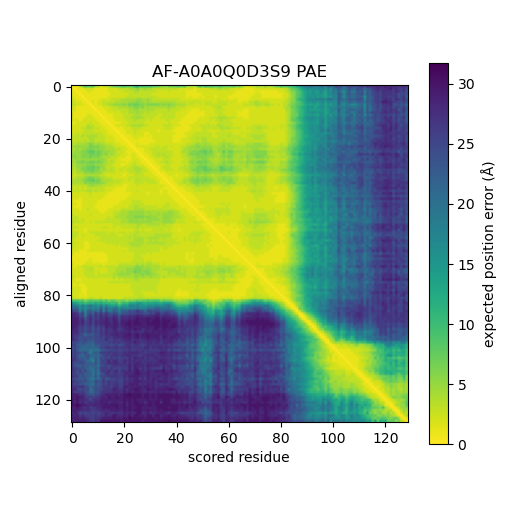LEU A 1 97 ? 21.144 -2.670 -11.358 1.00 54.78 97 LEU A O 1
ATOM 714 N N . ALA A 1 98 ? 22.660 -1.908 -12.810 1.00 60.69 98 ALA A N 1
ATOM 715 C CA . ALA A 1 98 ? 21.825 -2.233 -13.953 1.00 60.69 98 ALA A CA 1
ATOM 716 C C . ALA A 1 98 ? 21.799 -3.758 -14.132 1.00 60.69 98 ALA A C 1
ATOM 718 O O . ALA A 1 98 ? 22.803 -4.360 -14.489 1.00 60.69 98 ALA A O 1
ATOM 719 N N . HIS A 1 99 ? 20.625 -4.374 -13.970 1.00 64.94 99 HIS A N 1
ATOM 720 C CA . HIS A 1 99 ? 20.386 -5.786 -14.311 1.00 64.94 99 HIS A CA 1
ATOM 721 C C . HIS A 1 99 ? 20.638 -6.124 -15.789 1.00 64.94 99 HIS A C 1
ATOM 723 O O . HIS A 1 99 ? 20.489 -7.276 -16.171 1.00 64.94 99 HIS A O 1
ATOM 729 N N . VAL A 1 100 ? 20.947 -5.120 -16.613 1.00 73.94 100 VAL A N 1
ATOM 730 C CA . VAL A 1 100 ? 21.206 -5.263 -18.040 1.00 73.94 100 VAL A CA 1
ATOM 731 C C . VAL A 1 100 ? 22.649 -4.876 -18.304 1.00 73.94 100 VAL A C 1
ATOM 733 O O . VAL A 1 100 ? 23.004 -3.693 -18.178 1.00 73.94 100 VAL A O 1
ATOM 736 N N . SER A 1 101 ? 23.450 -5.860 -18.704 1.00 81.44 101 SER A N 1
ATOM 737 C CA . SER A 1 101 ? 24.845 -5.641 -19.071 1.00 81.44 101 SER A CA 1
ATOM 738 C C . SER A 1 101 ? 24.955 -4.759 -20.322 1.00 81.44 101 SER A C 1
ATOM 740 O O . SER A 1 101 ? 23.997 -4.549 -21.080 1.00 81.44 101 SER A O 1
ATOM 742 N N . THR A 1 102 ? 26.136 -4.190 -20.552 1.00 78.69 102 THR A N 1
ATOM 743 C CA . THR A 1 102 ? 26.437 -3.458 -21.789 1.00 78.69 102 THR A CA 1
ATOM 744 C C . THR A 1 102 ? 26.257 -4.339 -23.023 1.00 78.69 102 THR A C 1
ATOM 746 O O . THR A 1 102 ? 25.735 -3.871 -24.036 1.00 78.69 102 THR A O 1
ATOM 749 N N . GLU A 1 103 ? 26.596 -5.620 -22.907 1.00 82.06 103 GLU A N 1
ATOM 750 C CA . GLU A 1 103 ? 26.487 -6.634 -23.955 1.00 82.06 103 GLU A CA 1
ATOM 751 C C . GLU A 1 103 ? 25.023 -6.997 -24.229 1.00 82.06 103 GLU A C 1
ATOM 753 O O . GLU A 1 103 ? 24.606 -7.013 -25.386 1.00 82.06 103 GLU A O 1
ATOM 758 N N . GLU A 1 104 ? 24.211 -7.214 -23.191 1.00 83.50 104 GLU A N 1
ATOM 759 C CA . GLU A 1 104 ? 22.777 -7.504 -23.344 1.00 83.50 104 GLU A CA 1
ATOM 760 C C . GLU A 1 104 ? 22.033 -6.344 -24.017 1.00 83.50 104 GLU A C 1
ATOM 762 O O . GLU A 1 104 ? 21.182 -6.545 -24.889 1.00 83.50 104 GLU A O 1
ATOM 767 N N . ARG A 1 105 ? 22.386 -5.103 -23.657 1.00 80.88 105 ARG A N 1
ATOM 768 C CA . ARG A 1 105 ? 21.835 -3.901 -24.293 1.00 80.88 105 ARG A CA 1
ATOM 769 C C . ARG A 1 105 ? 22.259 -3.804 -25.762 1.00 80.88 105 ARG A C 1
ATOM 771 O O . ARG A 1 105 ? 21.422 -3.483 -26.602 1.00 80.88 105 ARG A O 1
ATOM 778 N N . ALA A 1 106 ? 23.521 -4.096 -26.075 1.00 85.50 106 ALA A N 1
ATOM 779 C CA . ALA A 1 106 ? 24.037 -4.101 -27.443 1.00 85.50 106 ALA A CA 1
ATOM 780 C C . ALA A 1 106 ? 23.329 -5.145 -28.323 1.00 85.50 106 ALA A C 1
ATOM 782 O O . ALA A 1 106 ? 22.887 -4.824 -29.425 1.00 85.50 106 ALA A O 1
ATOM 783 N N . GLN A 1 107 ? 23.136 -6.366 -27.810 1.00 86.56 107 GLN A N 1
ATOM 784 C CA . GLN A 1 107 ? 22.425 -7.438 -28.515 1.00 86.56 107 GLN A CA 1
ATOM 785 C C . GLN A 1 107 ? 20.959 -7.090 -28.784 1.00 86.56 107 GLN A C 1
ATOM 787 O O . GLN A 1 107 ? 20.476 -7.289 -29.896 1.00 86.56 107 GLN A O 1
ATOM 792 N N . ARG A 1 108 ? 20.248 -6.537 -27.790 1.00 85.50 108 ARG A N 1
ATOM 793 C CA . ARG A 1 108 ? 18.812 -6.234 -27.905 1.00 85.50 108 ARG A CA 1
ATOM 794 C C . ARG A 1 108 ? 18.488 -5.230 -29.008 1.00 85.50 108 ARG A C 1
ATOM 796 O O . ARG A 1 108 ? 17.417 -5.307 -29.604 1.00 85.50 108 ARG A O 1
ATOM 803 N N . PHE A 1 109 ? 19.378 -4.274 -29.239 1.00 84.31 109 PHE A N 1
ATOM 804 C CA . PHE A 1 109 ? 19.143 -3.190 -30.184 1.00 84.31 109 PHE A CA 1
ATOM 805 C C . PHE A 1 109 ? 20.058 -3.244 -31.420 1.00 84.31 109 PHE A C 1
ATOM 807 O O . PHE A 1 109 ? 19.946 -2.397 -32.298 1.00 84.31 109 PHE A O 1
ATOM 814 N N . GLY A 1 110 ? 20.948 -4.238 -31.512 1.00 86.31 110 GLY A N 1
ATOM 815 C CA . GLY A 1 110 ? 21.836 -4.419 -32.663 1.00 86.31 110 GLY A CA 1
ATOM 816 C C . GLY A 1 110 ? 22.859 -3.295 -32.851 1.00 86.31 110 GLY A C 1
ATOM 817 O O . GLY A 1 110 ? 23.303 -3.067 -33.973 1.00 86.31 110 GLY A O 1
ATOM 818 N N . GLN A 1 111 ? 23.235 -2.589 -31.779 1.00 87.31 111 GLN A N 1
ATOM 819 C CA . GLN A 1 111 ? 24.215 -1.498 -31.832 1.00 87.31 111 GLN A CA 1
ATOM 820 C C . GLN A 1 111 ? 25.427 -1.758 -30.943 1.00 87.31 111 GLN A C 1
ATOM 822 O O . GLN A 1 111 ? 25.337 -2.444 -29.927 1.00 87.31 111 GLN A O 1
ATOM 827 N N . GLN A 1 112 ? 26.550 -1.127 -31.281 1.00 81.94 112 GLN A N 1
ATOM 828 C CA . GLN A 1 112 ? 27.716 -1.058 -30.407 1.00 81.94 112 GLN A CA 1
ATOM 829 C C . GLN A 1 112 ? 27.700 0.264 -29.625 1.00 81.94 112 GLN A C 1
ATOM 831 O O . GLN A 1 112 ? 27.493 1.319 -30.230 1.00 81.94 112 GLN A O 1
ATOM 836 N N . PRO A 1 113 ? 27.883 0.243 -28.293 1.00 80.75 113 PRO A N 1
ATOM 837 C CA . PRO A 1 113 ? 27.961 1.468 -27.509 1.00 80.75 113 PRO A CA 1
ATOM 838 C C . PRO A 1 113 ? 29.240 2.243 -27.855 1.00 80.75 113 PRO A C 1
ATOM 840 O O . PRO A 1 113 ? 30.314 1.658 -27.981 1.00 80.75 113 PRO A O 1
ATOM 843 N N . ALA A 1 114 ? 29.130 3.567 -27.963 1.00 82.88 114 ALA A N 1
ATOM 844 C CA . ALA A 1 114 ? 30.259 4.466 -28.172 1.00 82.88 114 ALA A CA 1
ATOM 845 C C . ALA A 1 114 ? 30.137 5.688 -27.254 1.00 82.88 114 ALA A C 1
ATOM 847 O O . ALA A 1 114 ? 29.039 6.201 -27.034 1.00 82.88 114 ALA A O 1
ATOM 848 N N . THR A 1 115 ? 31.271 6.165 -26.743 1.00 83.12 115 THR A N 1
ATOM 849 C CA . THR A 1 115 ? 31.349 7.396 -25.948 1.00 83.12 115 THR A CA 1
ATOM 850 C C . THR A 1 115 ? 31.971 8.490 -26.800 1.00 83.12 115 THR A C 1
ATOM 852 O O . THR A 1 115 ? 33.100 8.339 -27.265 1.00 83.12 115 THR A O 1
ATOM 855 N N . VAL A 1 116 ? 31.260 9.604 -26.980 1.00 80.88 116 VAL A N 1
ATOM 856 C CA . VAL A 1 116 ? 31.782 10.781 -27.685 1.00 80.88 116 VAL A CA 1
ATOM 857 C C . VAL A 1 116 ? 32.131 11.857 -26.664 1.00 80.88 116 VAL A C 1
ATOM 859 O O . VAL A 1 116 ? 31.259 12.366 -25.961 1.00 80.88 116 VAL A O 1
ATOM 862 N N . LEU A 1 117 ? 33.417 12.199 -26.573 1.00 82.06 117 LEU A N 1
ATOM 863 C CA . LEU A 1 117 ? 33.893 13.317 -25.763 1.00 82.06 117 LEU A CA 1
ATOM 864 C C . LEU A 1 117 ? 33.931 14.585 -26.618 1.00 82.06 117 LEU A C 1
ATOM 866 O O . LEU A 1 117 ? 34.756 14.704 -27.521 1.00 82.06 117 LEU A O 1
ATOM 870 N N . PHE A 1 118 ? 33.084 15.558 -26.291 1.00 78.56 118 PHE A N 1
ATOM 871 C CA . PHE A 1 118 ? 33.140 16.886 -26.897 1.00 78.56 118 PHE A CA 1
ATOM 872 C C . PHE A 1 118 ? 34.053 17.799 -26.072 1.00 78.56 118 PHE A C 1
ATOM 874 O O . PHE A 1 118 ? 33.701 18.216 -24.969 1.00 78.56 118 PHE A O 1
ATOM 881 N N . SER A 1 119 ? 35.227 18.135 -26.608 1.00 82.50 119 SER A N 1
ATOM 882 C CA . SER A 1 119 ? 36.180 19.076 -26.002 1.00 82.50 119 SER A CA 1
ATOM 883 C C . SER A 1 119 ? 36.357 20.332 -26.874 1.00 82.50 119 SER A C 1
ATOM 885 O O . SER A 1 119 ? 36.084 20.315 -28.071 1.00 82.50 119 SER A O 1
ATOM 887 N N . GLY A 1 120 ? 36.733 21.469 -26.269 1.00 77.56 120 GLY A N 1
ATOM 888 C CA . GLY A 1 120 ? 36.971 22.743 -26.975 1.00 77.56 120 GLY A CA 1
ATOM 889 C C . GLY A 1 120 ? 36.650 23.989 -26.136 1.00 77.56 120 GLY A C 1
ATOM 890 O O . GLY A 1 120 ? 36.026 23.871 -25.081 1.00 77.56 120 GLY A O 1
ATOM 891 N N . LEU A 1 121 ? 37.011 25.190 -26.612 1.00 77.94 121 LEU A N 1
ATOM 892 C CA . LEU A 1 121 ? 36.809 26.469 -25.898 1.00 77.94 121 LEU A CA 1
ATOM 893 C C . LEU A 1 121 ? 35.336 26.775 -25.563 1.00 77.94 121 LEU A C 1
ATOM 895 O O . LEU A 1 121 ? 34.414 26.311 -26.238 1.00 77.94 121 LEU A O 1
ATOM 899 N N . SER A 1 122 ? 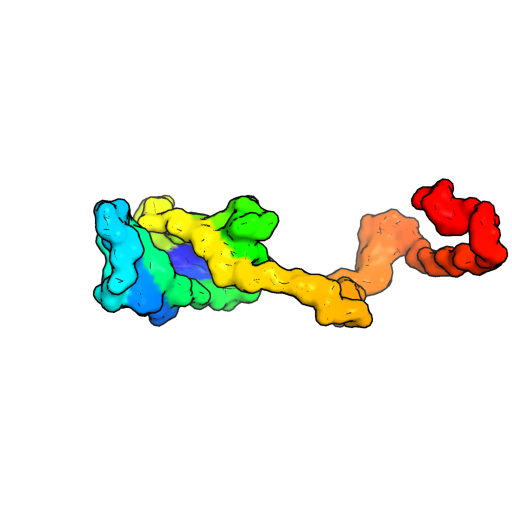35.107 27.577 -24.518 1.00 74.62 122 SER A N 1
ATOM 900 C CA . SER A 1 122 ? 33.769 28.075 -24.165 1.00 74.62 122 SER A CA 1
ATOM 901 C C . SER A 1 122 ? 33.109 28.756 -25.373 1.00 74.62 122 SER A C 1
ATOM 903 O O . SER A 1 122 ? 33.756 29.531 -26.070 1.00 74.62 122 SER A O 1
ATOM 905 N N . GLY A 1 123 ? 31.850 28.412 -25.662 1.00 73.56 123 GLY A N 1
ATOM 906 C CA . GLY A 1 123 ? 31.122 28.901 -26.843 1.00 73.56 123 GLY A CA 1
ATOM 907 C C . GLY A 1 123 ? 31.261 28.066 -28.128 1.00 73.56 123 GLY A C 1
ATOM 908 O O . GLY A 1 123 ? 30.551 28.339 -29.085 1.00 73.56 123 GLY A O 1
ATOM 909 N N . ALA A 1 124 ? 32.082 27.007 -28.166 1.00 76.56 124 ALA A N 1
ATOM 910 C CA . ALA A 1 124 ? 32.285 26.181 -29.373 1.00 76.56 124 ALA A CA 1
ATOM 911 C C . ALA A 1 124 ? 31.106 25.250 -29.767 1.00 76.56 124 ALA A C 1
ATOM 913 O O . ALA A 1 124 ? 31.324 24.238 -30.422 1.00 76.56 124 ALA A O 1
ATOM 914 N N . GLY A 1 125 ? 29.873 25.521 -29.324 1.00 72.06 125 GLY A N 1
ATOM 915 C CA . GLY A 1 125 ? 28.688 24.754 -29.745 1.00 72.06 125 GLY A CA 1
ATOM 916 C C . GLY A 1 125 ? 28.558 23.322 -29.195 1.00 72.06 125 GLY A C 1
ATOM 917 O O . GLY A 1 125 ? 27.729 22.562 -29.678 1.00 72.06 125 GLY A O 1
ATOM 918 N N . LYS A 1 126 ? 29.318 22.941 -28.154 1.00 76.44 126 LYS A N 1
ATOM 919 C CA . LYS A 1 126 ? 29.295 21.592 -27.527 1.00 76.44 126 LYS A CA 1
ATOM 920 C C . LYS A 1 126 ? 27.955 21.190 -26.879 1.00 76.44 126 LYS 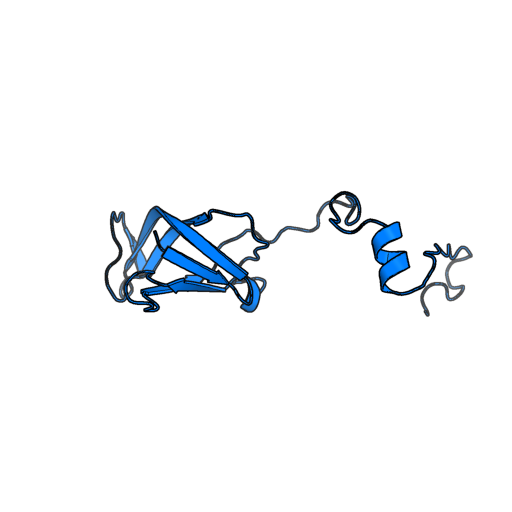A C 1
ATOM 922 O O . LYS A 1 126 ? 27.846 20.089 -26.355 1.00 76.44 126 LYS A O 1
ATOM 927 N N . SER A 1 127 ? 26.973 22.090 -26.857 1.00 67.88 127 SER A N 1
ATOM 928 C CA . SER A 1 127 ? 25.693 21.930 -26.155 1.00 67.88 127 SER A CA 1
ATOM 929 C C . SER A 1 127 ? 24.492 21.749 -27.096 1.00 67.88 127 SER A C 1
ATOM 931 O O . SER A 1 127 ? 23.365 21.796 -26.619 1.00 67.88 127 SER A O 1
ATOM 933 N N . THR A 1 128 ? 24.701 21.601 -28.411 1.00 60.19 128 THR A N 1
ATOM 934 C CA . THR A 1 128 ? 23.626 21.653 -29.429 1.00 60.19 128 THR A CA 1
ATOM 935 C C . THR A 1 128 ? 23.414 20.320 -30.166 1.00 60.19 128 THR A C 1
ATOM 937 O O . THR A 1 128 ? 23.222 20.313 -31.377 1.00 60.19 128 THR A O 1
ATOM 940 N N . LEU A 1 129 ? 23.445 19.187 -29.460 1.00 58.03 129 LEU A N 1
ATOM 941 C CA . LEU A 1 129 ? 23.064 17.874 -30.008 1.00 58.03 129 LEU A CA 1
ATOM 942 C C . LEU A 1 129 ? 21.875 17.283 -29.256 1.00 58.03 129 LEU A C 1
ATOM 944 O O . LEU A 1 129 ? 21.839 17.454 -28.016 1.00 58.03 129 LEU A O 1
#

Solvent-accessible surface area (backbone atoms only — not comparable to full-atom values): 8329 Å² total; per-residue (Å²): 117,32,36,37,40,37,77,90,48,75,43,48,27,42,77,75,45,57,73,26,30,39,41,89,89,77,68,47,77,39,85,45,96,75,80,62,92,95,58,47,63,49,66,44,76,44,63,79,60,93,71,90,75,40,15,28,93,80,33,64,60,61,6,27,34,36,36,26,37,76,88,77,71,41,79,76,46,77,46,70,38,91,46,78,75,81,71,87,82,62,100,66,62,87,66,80,80,43,93,62,51,75,63,57,54,23,64,76,70,75,45,82,91,81,86,84,84,85,81,79,63,92,85,71,63,86,81,78,126

pLDDT: mean 86.02, std 15.12, range [37.53, 98.06]

Foldseek 3Di:
DWWKFAQPDIFDWDFPAWPFKADPVPRDTHDDRDADPPTHTDTDIGTPDDDDADFCVVPVRRQKIFIADPVVRDGPDIGGHDDDGPPPPDPDCPPPPPPADQVNVCVVVVHHDDDDDDDDDPPPCPPPD

Secondary structure (DSSP, 8-state):
-EEEEETTEEEEEEEEEEEEEE-TTT--EE--S---TT-EEEEEEEESS------TTT-TTTTEEEEEETTT--EEEEEE-------------TTTT-SS-HHHHHHHHT----------STTSSTT--

InterPro domains:
  IPR009001 Translation elongation factor EF1A/initiation factor IF2gamma, C-terminal [SSF50465] (1-82)
  IPR027417 P-loop containing nucleoside triphosphate hydrolase [G3DSA:3.40.50.300] (92-129)
  IPR044139 Sulfate adenylyltransferase subunit CysN, Domain III [cd04095] (1-81)
  IPR054696 GTP-eEF1A, C-terminal domain [PF22594] (2-81)

Organism: NCBI:txid264459

Sequence (129 aa):
KYDIKRATSYVPGSIASITHRVDVNTLEEGPASSLQLNEIGRVKVSLDAPIALDGYSSNRTTGAFIVIDRLTNGTVAAGMIIAKPVSGGGSHHHGELAHVSTEERAQRFGQQPATVLFSGLSGAGKSTL